Protein AF-A0A957FMY0-F1 (afdb_monomer)

Solvent-accessible surface area (backbone atoms only — not comparable to full-atom values): 3223 Å² total; per-residue (Å²): 107,72,66,57,52,52,48,66,62,39,44,83,73,70,51,88,85,82,87,58,91,37,50,56,53,39,59,63,44,45,79,77,68,64,69,95,75,86,88,78,73,92,86,61,75,66,111

Foldseek 3Di:
DVVVVVCVVVVVVVDDDDDALADVSVVVVCVPVVDPDDDDDPDGDDD

Sequence (47 aa):
MTRDLLRMMLTPSGFEIHEAEDGLDALEKIGSFMPDIVLLDVMMPNM

Structure (mmCIF, N/CA/C/O backbone):
data_AF-A0A957FMY0-F1
#
_entry.id   AF-A0A957FMY0-F1
#
loop_
_atom_site.group_PDB
_atom_site.id
_atom_site.type_symbol
_atom_site.label_atom_id
_atom_site.label_alt_id
_atom_site.label_comp_id
_atom_site.label_asym_id
_atom_site.label_entity_id
_atom_site.label_seq_id
_atom_site.pdbx_PDB_ins_code
_atom_site.Cartn_x
_atom_site.Cartn_y
_atom_site.Cartn_z
_atom_site.occupancy
_atom_site.B_iso_or_equiv
_atom_site.auth_seq_id
_atom_site.auth_comp_id
_atom_site.auth_asym_id
_atom_site.auth_atom_id
_atom_site.pdbx_PDB_model_num
ATOM 1 N N . MET A 1 1 ? 13.563 3.263 8.914 1.00 63.62 1 MET A N 1
ATOM 2 C CA . MET A 1 1 ? 14.553 2.161 8.976 1.00 63.62 1 MET A CA 1
ATOM 3 C C . MET A 1 1 ? 14.002 0.886 8.347 1.00 63.62 1 MET A C 1
ATOM 5 O O . MET A 1 1 ? 14.427 0.580 7.244 1.00 63.62 1 MET A O 1
ATOM 9 N N . THR A 1 2 ? 13.039 0.173 8.953 1.00 78.06 2 THR A N 1
ATOM 10 C CA . THR A 1 2 ? 12.496 -1.067 8.347 1.00 78.06 2 THR A CA 1
ATOM 11 C C . THR A 1 2 ? 11.772 -0.813 7.017 1.00 78.06 2 THR A C 1
ATOM 13 O O . THR A 1 2 ? 12.040 -1.512 6.043 1.00 78.06 2 THR A O 1
ATOM 16 N N . ARG A 1 3 ? 10.927 0.231 6.943 1.00 84.12 3 ARG A N 1
ATOM 17 C CA . ARG A 1 3 ? 10.239 0.648 5.700 1.00 84.12 3 ARG A CA 1
ATOM 18 C C . ARG A 1 3 ? 11.216 0.960 4.562 1.00 84.12 3 ARG A C 1
ATOM 20 O O . ARG A 1 3 ? 11.075 0.416 3.471 1.00 84.12 3 ARG A O 1
ATOM 27 N N . ASP A 1 4 ? 12.244 1.760 4.841 1.00 88.8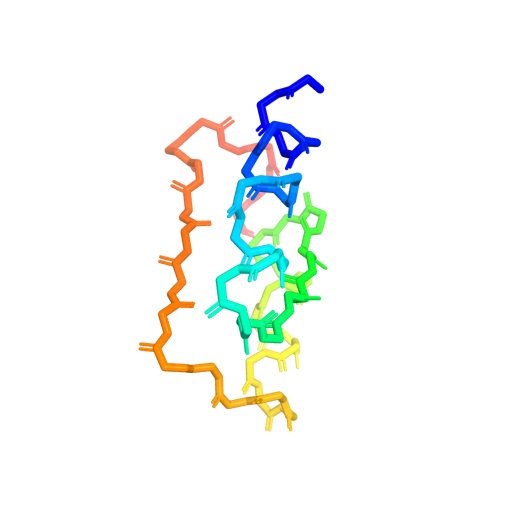1 4 ASP A N 1
ATOM 28 C CA . ASP A 1 4 ? 13.243 2.160 3.839 1.00 88.81 4 ASP A CA 1
ATOM 29 C C . ASP A 1 4 ? 14.020 0.958 3.286 1.00 88.81 4 ASP A C 1
ATOM 31 O O . ASP A 1 4 ? 14.248 0.863 2.080 1.00 88.81 4 ASP A O 1
ATOM 35 N N . LEU A 1 5 ? 14.377 0.004 4.157 1.00 91.00 5 LEU A N 1
ATOM 36 C CA . LEU A 1 5 ? 15.069 -1.220 3.758 1.00 91.00 5 LEU A CA 1
ATOM 37 C C . LEU A 1 5 ? 14.207 -2.063 2.807 1.00 91.00 5 LEU A C 1
ATOM 39 O O . LEU A 1 5 ? 14.687 -2.486 1.756 1.00 91.00 5 LEU A O 1
ATOM 43 N N . LEU A 1 6 ? 12.930 -2.270 3.146 1.00 91.38 6 LEU A N 1
ATOM 44 C CA . LEU A 1 6 ? 11.994 -3.014 2.299 1.00 91.38 6 LEU A CA 1
ATOM 45 C C . LEU A 1 6 ? 11.834 -2.344 0.932 1.00 91.38 6 LEU A C 1
ATOM 47 O O . LEU A 1 6 ? 11.937 -3.014 -0.096 1.00 91.38 6 LEU A O 1
ATOM 51 N N . ARG A 1 7 ? 11.673 -1.016 0.899 1.00 91.38 7 ARG A N 1
ATOM 52 C CA . ARG A 1 7 ? 11.581 -0.259 -0.353 1.00 91.38 7 ARG A CA 1
ATOM 53 C C . ARG A 1 7 ? 12.830 -0.434 -1.211 1.00 91.38 7 ARG A C 1
ATOM 55 O O . ARG A 1 7 ? 12.717 -0.721 -2.403 1.00 91.38 7 ARG A O 1
ATOM 62 N N . MET A 1 8 ? 14.012 -0.294 -0.615 1.00 92.81 8 MET A N 1
ATOM 63 C CA . MET A 1 8 ? 15.290 -0.462 -1.310 1.00 92.81 8 MET A CA 1
ATOM 64 C C . MET A 1 8 ? 15.489 -1.872 -1.875 1.00 92.81 8 MET A C 1
ATOM 66 O O . MET A 1 8 ? 16.129 -2.012 -2.911 1.00 92.81 8 MET A O 1
ATOM 70 N N . MET A 1 9 ? 14.960 -2.910 -1.222 1.00 93.12 9 MET A N 1
ATOM 71 C CA . MET A 1 9 ? 15.084 -4.296 -1.688 1.00 93.12 9 MET A CA 1
ATOM 72 C C . MET A 1 9 ? 14.063 -4.656 -2.776 1.00 93.12 9 MET A C 1
ATOM 74 O O . MET A 1 9 ? 14.390 -5.372 -3.724 1.00 93.12 9 MET A O 1
ATOM 78 N N . LEU A 1 10 ? 12.827 -4.168 -2.654 1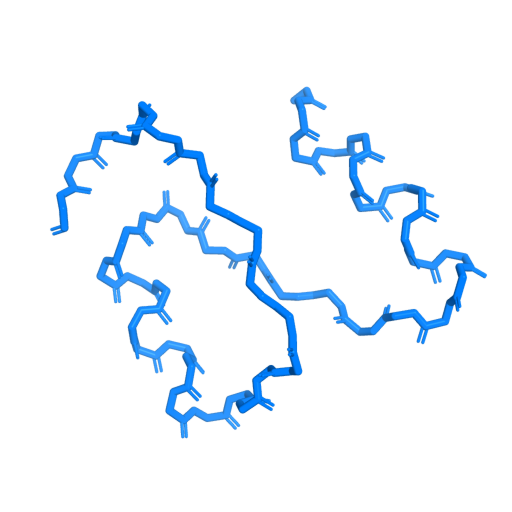.00 93.19 10 LEU A N 1
ATOM 79 C CA . LEU A 1 10 ? 11.724 -4.569 -3.530 1.00 93.19 10 LEU A CA 1
ATOM 80 C C . LEU A 1 10 ? 11.633 -3.716 -4.801 1.00 93.19 10 LEU A C 1
ATOM 82 O O . LEU A 1 10 ? 11.333 -4.253 -5.864 1.00 93.19 10 LEU A O 1
ATOM 86 N N . THR A 1 11 ? 11.975 -2.426 -4.738 1.00 93.06 11 THR A N 1
ATOM 87 C CA . THR A 1 11 ? 11.922 -1.543 -5.922 1.00 93.06 11 THR A CA 1
ATOM 88 C C . THR A 1 11 ? 12.809 -2.052 -7.075 1.00 93.06 11 THR A C 1
ATOM 90 O O . THR A 1 11 ? 12.320 -2.143 -8.199 1.00 93.06 11 THR A O 1
ATOM 93 N N . PRO A 1 12 ? 14.077 -2.471 -6.852 1.00 95.94 12 PRO A N 1
ATOM 94 C CA . PRO A 1 12 ? 14.918 -3.025 -7.921 1.00 95.94 12 PRO A CA 1
ATOM 95 C C . PRO A 1 12 ? 14.418 -4.364 -8.473 1.00 95.94 12 PRO A C 1
ATOM 97 O O . PRO A 1 12 ? 14.790 -4.743 -9.579 1.00 95.94 12 PRO A O 1
ATOM 100 N N . SER A 1 13 ? 13.579 -5.074 -7.714 1.00 94.44 13 SER A N 1
ATOM 101 C CA . SER A 1 13 ? 12.960 -6.332 -8.142 1.00 94.44 13 SER A CA 1
ATOM 102 C C . SER A 1 13 ? 11.736 -6.107 -9.046 1.00 94.44 13 SER A C 1
ATOM 104 O O . SER A 1 13 ? 11.113 -7.074 -9.473 1.00 94.44 13 SER A O 1
ATOM 106 N N . GLY A 1 14 ? 11.402 -4.847 -9.358 1.00 95.19 14 GLY A N 1
ATOM 107 C CA . GLY A 1 14 ? 10.314 -4.474 -10.265 1.00 95.19 14 GLY A CA 1
ATOM 108 C C . GLY A 1 14 ? 8.950 -4.318 -9.594 1.00 95.19 14 GLY A C 1
ATOM 109 O O . GLY A 1 14 ? 7.959 -4.154 -10.299 1.00 95.19 14 GLY A O 1
ATOM 110 N N . PHE A 1 15 ? 8.884 -4.357 -8.260 1.00 94.94 15 PHE A N 1
ATOM 111 C CA . PHE A 1 15 ? 7.634 -4.128 -7.538 1.00 94.94 15 PHE A CA 1
ATOM 112 C C . PHE A 1 15 ? 7.272 -2.643 -7.516 1.00 94.94 15 PHE A C 1
ATOM 114 O O . PHE A 1 15 ? 8.113 -1.789 -7.221 1.00 94.94 15 PHE A O 1
ATOM 121 N N . GLU A 1 16 ? 5.997 -2.349 -7.758 1.00 93.56 16 GLU A N 1
ATOM 122 C CA . GLU A 1 16 ? 5.419 -1.048 -7.449 1.00 93.56 16 GLU A CA 1
ATOM 123 C C . GLU A 1 16 ? 5.125 -0.979 -5.946 1.00 93.56 16 GLU A C 1
ATOM 125 O O . GLU A 1 16 ? 4.418 -1.824 -5.397 1.00 93.56 16 GLU A O 1
ATOM 130 N N . ILE A 1 17 ? 5.711 0.006 -5.266 1.00 92.69 17 ILE A N 1
ATOM 131 C CA . ILE A 1 17 ? 5.631 0.133 -3.809 1.00 92.69 17 ILE A CA 1
ATOM 132 C C . ILE A 1 17 ? 4.810 1.364 -3.450 1.00 92.69 17 ILE A C 1
ATOM 13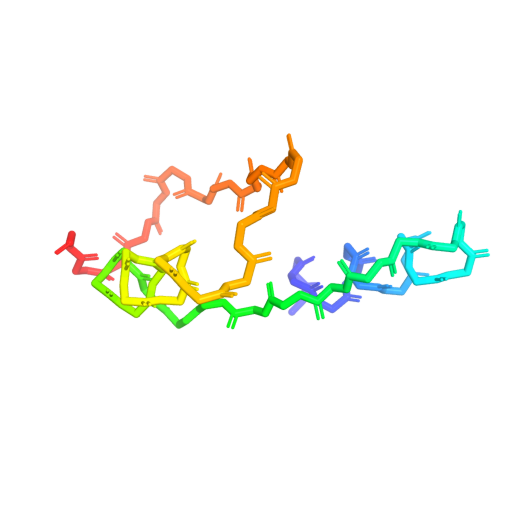4 O O . ILE A 1 17 ? 5.187 2.487 -3.788 1.00 92.69 17 ILE A O 1
ATOM 138 N N . HIS A 1 18 ? 3.734 1.144 -2.697 1.00 92.88 18 HIS A N 1
ATOM 139 C CA . HIS A 1 18 ? 2.954 2.191 -2.041 1.00 92.88 18 HIS A CA 1
ATOM 140 C C . HIS A 1 18 ? 3.048 2.003 -0.533 1.00 92.88 18 HIS A C 1
ATOM 142 O O . HIS A 1 18 ? 2.920 0.892 -0.021 1.00 92.88 18 HIS A O 1
ATOM 148 N N . GLU A 1 19 ? 3.312 3.094 0.178 1.00 92.00 19 GLU A N 1
ATOM 149 C CA . GLU A 1 19 ? 3.475 3.082 1.630 1.00 92.00 19 GLU A CA 1
ATOM 150 C C . GLU A 1 19 ? 2.232 3.662 2.301 1.00 92.00 19 GLU A C 1
ATOM 152 O O . GLU A 1 19 ? 1.676 4.655 1.823 1.00 92.00 19 GLU A O 1
ATOM 157 N N . ALA A 1 20 ? 1.837 3.065 3.424 1.00 90.56 20 ALA A N 1
ATOM 158 C CA . ALA A 1 20 ? 0.804 3.586 4.307 1.00 90.56 20 ALA A CA 1
ATOM 159 C C . ALA A 1 20 ? 1.414 4.038 5.641 1.00 90.56 20 ALA A C 1
ATOM 161 O O . ALA A 1 20 ? 2.406 3.466 6.109 1.00 90.56 20 ALA A O 1
ATOM 162 N N . GLU A 1 21 ? 0.862 5.097 6.223 1.00 88.31 21 GLU A N 1
ATOM 163 C CA . GLU A 1 21 ? 1.282 5.616 7.529 1.00 88.31 21 GLU A CA 1
ATOM 164 C C . GLU A 1 21 ? 0.685 4.813 8.691 1.00 88.31 21 GLU A C 1
ATOM 166 O O . GLU A 1 21 ? 1.379 4.603 9.686 1.00 88.31 21 GLU A O 1
ATOM 171 N N . ASP A 1 22 ? -0.540 4.308 8.527 1.00 88.75 22 ASP A N 1
ATOM 172 C CA . ASP A 1 22 ? -1.261 3.458 9.479 1.00 88.75 22 ASP A CA 1
ATOM 173 C C . ASP A 1 22 ? -2.291 2.545 8.771 1.00 88.75 22 ASP A C 1
ATOM 175 O O . ASP A 1 22 ? -2.313 2.435 7.539 1.00 88.75 22 ASP A O 1
ATOM 179 N N . GLY A 1 23 ? -3.121 1.844 9.554 1.00 87.69 23 GLY A N 1
ATOM 180 C CA . GLY A 1 23 ? -4.145 0.932 9.040 1.00 87.69 23 GLY A CA 1
ATOM 181 C C . GLY A 1 23 ? -5.272 1.620 8.264 1.00 87.69 23 GLY A C 1
ATOM 182 O O . GLY A 1 23 ? -5.731 1.077 7.256 1.00 87.69 23 GLY A O 1
ATOM 183 N N . LEU A 1 24 ? -5.680 2.827 8.662 1.00 90.12 24 LEU A N 1
ATOM 184 C CA . LEU A 1 24 ? -6.738 3.581 7.984 1.00 90.12 24 LEU A CA 1
ATOM 185 C C . LEU A 1 24 ? -6.267 4.078 6.618 1.00 90.12 24 LEU A C 1
ATOM 187 O O . LEU A 1 24 ? -6.944 3.849 5.615 1.00 90.12 24 LEU A O 1
ATOM 191 N N . ASP A 1 25 ? -5.073 4.668 6.558 1.00 91.00 25 ASP A N 1
ATOM 192 C CA . ASP A 1 25 ? -4.443 5.087 5.304 1.00 91.00 25 ASP A CA 1
ATOM 193 C C . ASP A 1 25 ? -4.224 3.887 4.361 1.00 91.00 25 ASP A C 1
ATOM 195 O O . ASP A 1 25 ? -4.454 3.972 3.151 1.00 91.00 25 ASP A O 1
ATOM 199 N N . ALA A 1 26 ? -3.865 2.717 4.905 1.00 91.50 26 ALA A N 1
A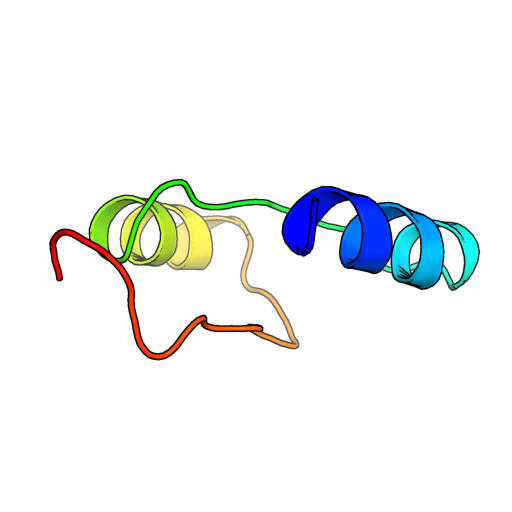TOM 200 C CA . ALA A 1 26 ? -3.757 1.490 4.117 1.00 91.50 26 ALA A CA 1
ATOM 201 C C . ALA A 1 26 ? -5.104 1.073 3.502 1.00 91.50 26 ALA A C 1
ATOM 203 O O . ALA A 1 26 ? -5.159 0.735 2.316 1.00 91.50 26 ALA A O 1
ATOM 204 N N . LEU A 1 27 ? -6.192 1.111 4.278 1.00 91.12 27 LEU A N 1
ATOM 205 C CA . LEU A 1 27 ? -7.531 0.758 3.801 1.00 91.12 27 LEU A CA 1
ATOM 206 C C . LEU A 1 27 ? -8.031 1.716 2.712 1.00 91.12 27 LEU A C 1
ATOM 208 O O . LEU A 1 27 ? -8.601 1.256 1.720 1.00 91.12 27 LEU A O 1
ATOM 212 N N . GLU A 1 28 ? -7.781 3.020 2.846 1.00 91.88 28 GLU A N 1
ATOM 213 C CA . GLU A 1 28 ? -8.126 4.008 1.815 1.00 91.88 28 GLU A CA 1
ATOM 214 C C . GLU A 1 28 ? -7.346 3.771 0.510 1.00 91.88 28 GLU A C 1
ATOM 216 O O . GLU A 1 28 ? -7.916 3.809 -0.586 1.00 91.88 28 GLU A O 1
ATOM 221 N N . LYS A 1 29 ? -6.051 3.448 0.609 1.00 92.12 29 LYS A N 1
ATOM 222 C CA . LYS A 1 29 ? -5.183 3.208 -0.555 1.00 92.12 29 LYS A CA 1
ATOM 223 C C . LYS A 1 29 ? -5.489 1.903 -1.280 1.00 92.12 29 LYS A C 1
ATOM 225 O O . LYS A 1 29 ? -5.494 1.891 -2.511 1.00 92.12 29 LYS A O 1
ATOM 230 N N . ILE A 1 30 ? -5.792 0.817 -0.564 1.00 92.31 30 ILE A N 1
ATOM 231 C CA . ILE A 1 30 ? -6.074 -0.498 -1.172 1.00 92.31 30 ILE A CA 1
ATOM 232 C C . ILE A 1 30 ? -7.229 -0.420 -2.179 1.00 92.31 30 ILE A C 1
ATOM 234 O O . ILE A 1 30 ? -7.177 -1.086 -3.213 1.00 92.31 30 ILE A O 1
ATOM 238 N N . GLY A 1 31 ? -8.227 0.433 -1.929 1.00 85.81 31 GLY A N 1
ATOM 239 C CA . GLY A 1 31 ? -9.361 0.619 -2.836 1.00 85.81 31 GLY A CA 1
ATOM 240 C C . GLY A 1 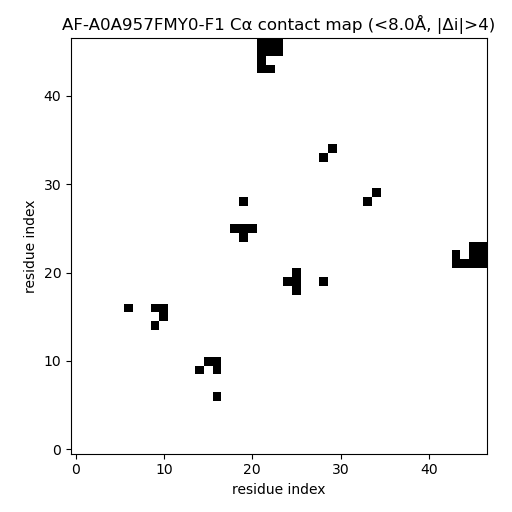31 ? -8.997 1.196 -4.209 1.00 85.81 31 GLY A C 1
ATOM 241 O O . GLY A 1 31 ? -9.725 0.965 -5.171 1.00 85.81 31 GLY A O 1
ATOM 242 N N . SER A 1 32 ? -7.882 1.924 -4.321 1.00 89.06 32 SER A N 1
ATOM 243 C CA . SER A 1 32 ? -7.433 2.547 -5.576 1.00 89.06 32 SER A CA 1
ATOM 244 C C . SER A 1 32 ? -6.225 1.849 -6.199 1.00 89.06 32 SER A C 1
ATOM 246 O O . SER A 1 32 ? -6.164 1.717 -7.419 1.00 89.06 32 SER A O 1
ATOM 248 N N . PHE A 1 33 ? -5.288 1.382 -5.373 1.00 88.69 33 PHE A N 1
ATOM 249 C CA . PHE A 1 33 ? -4.031 0.779 -5.815 1.00 88.69 33 PHE A CA 1
ATOM 250 C C . PHE A 1 33 ? -4.130 -0.739 -6.067 1.00 88.69 33 PHE A C 1
ATOM 252 O O . PHE A 1 33 ? -3.335 -1.264 -6.834 1.00 88.69 33 PHE A O 1
ATOM 259 N N . MET A 1 34 ? -5.1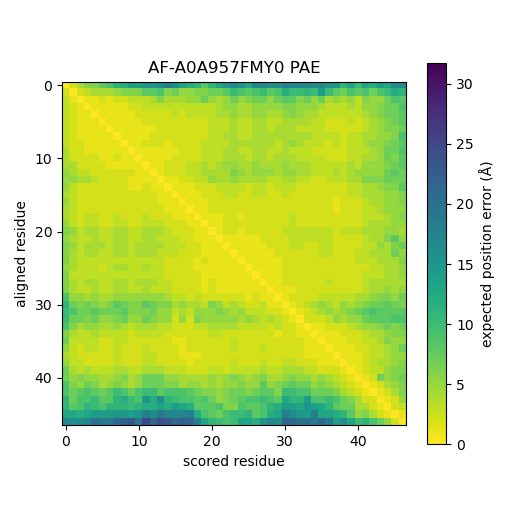19 -1.438 -5.484 1.00 90.44 34 MET A N 1
ATOM 260 C CA . MET A 1 34 ? -5.342 -2.8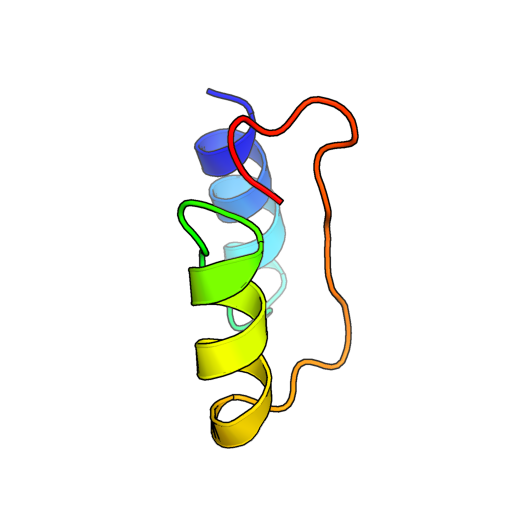93 -5.630 1.00 90.44 34 MET A CA 1
ATOM 261 C C . MET A 1 34 ? -4.047 -3.739 -5.599 1.00 90.44 34 MET A C 1
ATOM 263 O O . MET A 1 34 ? -3.715 -4.394 -6.587 1.00 90.44 34 MET A O 1
ATOM 267 N N . PRO A 1 35 ? -3.300 -3.739 -4.481 1.00 93.75 35 PRO A N 1
ATOM 268 C CA . PRO A 1 35 ? -2.018 -4.434 -4.397 1.00 93.75 35 PRO A CA 1
ATOM 269 C C . PRO A 1 35 ? -2.159 -5.963 -4.427 1.00 93.75 35 PRO A C 1
ATOM 271 O O . PRO A 1 35 ? -3.074 -6.523 -3.823 1.00 93.75 35 PRO A O 1
ATOM 274 N N . ASP A 1 36 ? -1.175 -6.646 -5.020 1.00 94.69 36 ASP A N 1
ATOM 275 C CA . ASP A 1 36 ? -1.054 -8.111 -4.956 1.00 94.69 36 ASP A CA 1
ATOM 276 C C . ASP A 1 36 ? -0.572 -8.609 -3.580 1.00 94.69 36 ASP A C 1
ATOM 278 O O . ASP A 1 36 ? -0.893 -9.721 -3.156 1.00 94.69 36 ASP A O 1
ATOM 282 N N . ILE A 1 37 ? 0.242 -7.803 -2.885 1.00 93.12 37 ILE A N 1
ATOM 283 C CA . ILE A 1 37 ? 0.874 -8.144 -1.603 1.00 93.12 37 ILE A CA 1
ATOM 284 C C . ILE A 1 37 ? 0.804 -6.942 -0.661 1.00 93.12 37 ILE A C 1
ATOM 286 O O 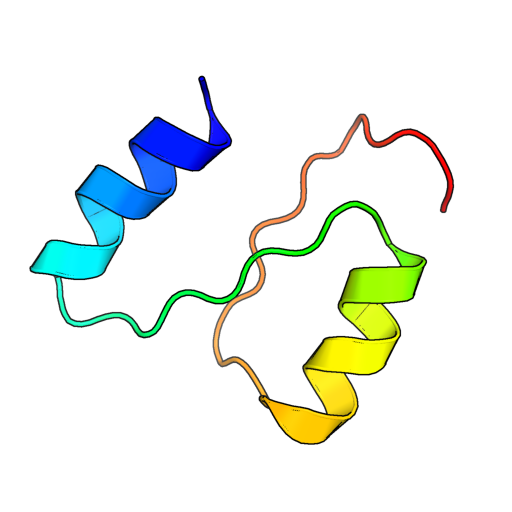. ILE A 1 37 ? 1.163 -5.827 -1.031 1.00 93.12 37 ILE A O 1
ATOM 290 N N . VAL A 1 38 ? 0.416 -7.196 0.591 1.00 92.12 38 VAL A N 1
ATOM 291 C CA . VAL A 1 38 ? 0.452 -6.213 1.681 1.00 92.12 38 VAL A CA 1
ATOM 292 C C . VAL A 1 38 ? 1.423 -6.695 2.757 1.00 92.12 38 VAL A C 1
ATOM 294 O O . VAL A 1 38 ? 1.284 -7.800 3.280 1.00 92.12 38 VAL A O 1
ATOM 297 N N . LEU A 1 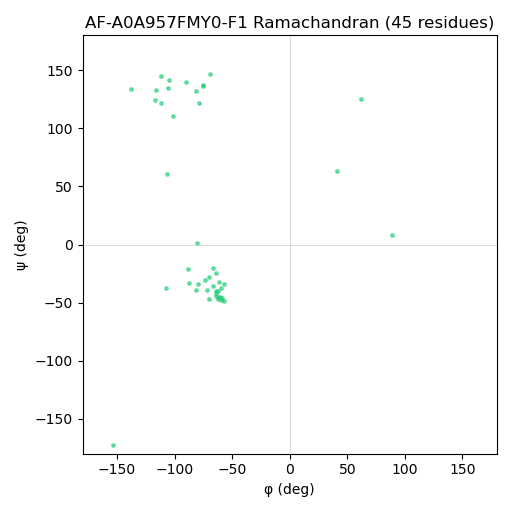39 ? 2.407 -5.858 3.092 1.00 91.12 39 LEU A N 1
ATOM 298 C CA . LEU A 1 39 ? 3.327 -6.077 4.208 1.00 91.12 39 LEU A CA 1
ATOM 299 C C . LEU A 1 39 ? 2.887 -5.203 5.383 1.00 91.12 39 LEU A C 1
ATOM 301 O O . LEU A 1 39 ? 2.990 -3.981 5.319 1.00 91.12 39 LEU A O 1
ATOM 305 N N . LEU A 1 40 ? 2.385 -5.837 6.441 1.00 88.69 40 LEU A N 1
ATOM 306 C CA . LEU A 1 40 ? 1.858 -5.170 7.630 1.00 88.69 40 LEU A CA 1
ATOM 307 C C . LEU A 1 40 ? 2.846 -5.305 8.795 1.00 88.69 40 LEU A C 1
ATOM 309 O O . LEU A 1 40 ? 3.338 -6.403 9.062 1.00 88.69 40 LEU A O 1
ATOM 313 N N . ASP A 1 41 ? 3.099 -4.213 9.516 1.00 85.81 41 ASP A N 1
ATOM 314 C CA . ASP A 1 41 ? 3.735 -4.288 10.832 1.00 85.81 41 ASP A CA 1
ATOM 315 C C . ASP A 1 41 ? 2.672 -4.645 11.885 1.00 85.81 41 ASP A C 1
ATOM 317 O O . ASP A 1 41 ? 1.588 -4.065 11.920 1.00 85.81 41 ASP A O 1
ATOM 321 N N . VAL A 1 42 ? 2.970 -5.627 12.735 1.00 81.00 42 VAL A N 1
ATOM 322 C CA . VAL A 1 42 ? 2.057 -6.096 13.789 1.00 81.00 42 VAL A CA 1
ATOM 323 C C . VAL A 1 42 ? 1.906 -5.047 14.894 1.00 81.00 42 VAL A C 1
ATOM 325 O O . VAL A 1 42 ? 0.868 -4.987 15.549 1.00 81.00 42 VAL A O 1
ATOM 328 N N . MET A 1 43 ? 2.923 -4.209 15.101 1.00 77.81 43 MET A N 1
ATOM 329 C CA . MET A 1 43 ? 2.943 -3.185 16.143 1.00 77.81 43 MET A CA 1
ATOM 330 C C . MET A 1 43 ? 2.764 -1.786 15.541 1.00 77.81 43 MET A C 1
ATOM 332 O O . MET A 1 43 ? 3.635 -0.929 15.687 1.00 77.81 43 MET A O 1
ATOM 336 N N . MET A 1 44 ? 1.629 -1.542 14.878 1.00 69.94 44 MET A N 1
ATOM 337 C CA . MET A 1 44 ? 1.274 -0.200 14.400 1.00 69.94 44 MET A CA 1
ATOM 338 C C . MET A 1 44 ? 0.473 0.611 15.433 1.00 69.94 44 MET A C 1
ATOM 340 O O . MET A 1 44 ? -0.409 0.066 16.103 1.00 69.94 44 MET A O 1
ATOM 344 N N . PRO A 1 45 ? 0.758 1.919 15.574 1.00 63.03 45 PRO A N 1
ATOM 345 C CA . PRO A 1 45 ? -0.111 2.850 16.280 1.00 63.03 45 PRO A CA 1
ATOM 346 C C . PRO A 1 45 ? -1.331 3.201 15.418 1.00 63.03 45 PRO A C 1
ATOM 348 O O . PRO A 1 45 ? -1.174 3.491 14.240 1.00 63.03 45 PRO A O 1
ATOM 351 N N . ASN A 1 46 ? -2.511 3.242 16.048 1.00 59.66 46 ASN A N 1
ATOM 352 C CA . ASN A 1 46 ? -3.828 3.399 15.414 1.00 59.66 46 ASN A CA 1
ATOM 353 C C . ASN A 1 46 ? -4.176 2.244 14.446 1.00 59.66 46 ASN A C 1
ATOM 355 O O . ASN A 1 46 ? -3.410 1.889 13.554 1.00 59.66 46 ASN A O 1
ATOM 359 N N . MET A 1 47 ? -5.330 1.618 14.689 1.00 55.12 47 MET A N 1
ATOM 360 C CA . MET A 1 47 ? -5.899 0.571 13.830 1.00 55.12 47 MET A CA 1
ATOM 361 C C . MET A 1 47 ? -6.660 1.189 12.667 1.00 55.12 47 MET A C 1
ATOM 363 O O . MET A 1 47 ? -7.443 2.124 12.946 1.00 55.12 47 MET A O 1
#

Mean predicted aligned error: 4.17 Å

Secondary structure (DSSP, 8-state):
-HHHHHHHHHGGGT------SSHHHHHHHHHHH--S-----SS-S--

pLDDT: mean 87.39, std 9.62, range [55.12, 95.94]

Radius of gyration: 11.08 Å; Cα contacts (8 Å, |Δi|>4): 21; chains: 1; bounding box: 25×14×26 Å